Protein AF-A0A0K0CWR2-F1 (afdb_monomer_lite)

Secondary structure (DSSP, 8-state):
--EEE-SSSTT-EEES-HHHHHHHHHSHHHHHHHHHHHHHHHHHHHHHHHHHHHHHHHHHHHHHHHHHHHHHHHHHTT--S-S--TTS---HHHHHHHHHHHHHHHHHHHHHHHHHHHHHHHHHHHHTT-

Organism: Angiostrongylus cantonensis (NCBI:txid6313)

pLDDT: mean 72.73, std 13.36, range [42.66, 92.56]

Radius of gyration: 31.95 Å; chains: 1; bounding box: 68×53×65 Å

Sequence (130 aa):
FGSKFCEYLSIVWFGDNRASIEFHERGKKHKEALAAKLRELSRASREKEKAVSFLKWPFIFEIFCHTRNSIHRALATGLSSKIFDPRQLKDIGSMAREMAKRKNEMQEIKAEKRVRHCQLLQNCFKRQKK

InterPro domains:
  IPR040023 WW domain-binding protein 4 [PTHR13173] (3-51)

Foldseek 3Di:
DDWDADPLCRPDIHDPDPVRVVCVCPDPVSVVSVVVVVVVVVVVVVVVVVVCVVVVVVVVVVVVVVVVVVVVVVVVVVPPPPPDDPVVDPDPVVVVVVVVVVVVVVVVVVVVVVVVVVVVVVVVVVVVVD

Structure (mmCIF, N/CA/C/O backbone):
data_AF-A0A0K0CWR2-F1
#
_entry.id   AF-A0A0K0CWR2-F1
#
loop_
_atom_site.group_PDB
_atom_site.id
_atom_site.type_symbol
_atom_site.label_atom_id
_atom_site.label_alt_id
_atom_site.label_comp_id
_atom_site.label_asym_id
_atom_site.label_entity_id
_atom_site.label_seq_id
_atom_site.pdbx_PDB_ins_code
_atom_site.Cartn_x
_atom_site.Cartn_y
_atom_site.Cartn_z
_atom_site.occupancy
_atom_site.B_iso_or_equiv
_atom_site.auth_seq_id
_atom_site.auth_comp_id
_atom_site.auth_asym_id
_atom_site.auth_atom_id
_atom_site.pdbx_PDB_model_num
ATOM 1 N N . PHE A 1 1 ? -34.057 -8.041 24.158 1.00 50.94 1 PHE A N 1
ATOM 2 C CA . PHE A 1 1 ? -33.343 -6.750 24.154 1.00 50.94 1 PHE A CA 1
ATOM 3 C C . PHE A 1 1 ? -31.948 -6.982 23.604 1.00 50.94 1 PHE A C 1
ATOM 5 O O . PHE A 1 1 ? -31.231 -7.796 24.169 1.00 50.94 1 PHE A O 1
ATOM 12 N N . GLY A 1 2 ? -31.608 -6.375 22.466 1.00 69.38 2 GLY A N 1
ATOM 13 C CA . GLY A 1 2 ? -30.274 -6.495 21.870 1.00 69.38 2 GLY A CA 1
ATOM 14 C C . GLY A 1 2 ? -29.309 -5.488 22.491 1.00 69.38 2 GLY A C 1
ATOM 15 O O . GLY A 1 2 ? -29.684 -4.335 22.714 1.00 69.38 2 GLY A O 1
ATOM 16 N N . SER A 1 3 ? -28.085 -5.922 22.779 1.00 76.81 3 SER A N 1
ATOM 17 C CA . SER A 1 3 ? -26.957 -5.054 23.120 1.00 76.81 3 SER A CA 1
ATOM 18 C C . SER A 1 3 ? -25.927 -5.099 21.992 1.00 76.81 3 SER A C 1
ATOM 20 O O . SER A 1 3 ? -25.745 -6.121 21.328 1.00 76.81 3 SER A O 1
ATOM 22 N N . LYS A 1 4 ? -25.269 -3.969 21.746 1.00 77.62 4 LYS A N 1
ATOM 23 C CA . LYS A 1 4 ? -24.207 -3.815 20.754 1.00 77.62 4 LYS A CA 1
ATOM 24 C C . LYS A 1 4 ? -22.898 -3.501 21.470 1.00 77.62 4 LYS A C 1
ATOM 26 O O . LYS A 1 4 ? -22.875 -2.815 22.494 1.00 77.62 4 LYS A O 1
ATOM 31 N N . PHE A 1 5 ? -21.821 -4.057 20.931 1.00 81.25 5 PHE A N 1
ATOM 32 C CA . PHE A 1 5 ? -20.470 -3.944 21.462 1.00 81.25 5 PHE A CA 1
ATOM 33 C C . PHE A 1 5 ? -19.616 -3.095 20.525 1.00 81.25 5 PHE A C 1
ATOM 35 O O . PHE A 1 5 ? -19.733 -3.208 19.305 1.00 81.25 5 PHE A O 1
ATOM 42 N N . CYS A 1 6 ? -18.748 -2.259 21.091 1.00 81.44 6 CYS A N 1
ATOM 43 C CA . CYS A 1 6 ? -17.779 -1.485 20.326 1.00 81.44 6 CYS A CA 1
ATOM 44 C C . CYS A 1 6 ? -16.387 -2.099 20.462 1.00 81.44 6 CYS A C 1
ATOM 46 O O . CYS A 1 6 ? -15.805 -2.114 21.544 1.00 81.44 6 CYS A O 1
ATOM 48 N N . GLU A 1 7 ? -15.820 -2.537 19.341 1.00 80.94 7 GLU A N 1
ATOM 49 C CA . GLU A 1 7 ? -14.494 -3.166 19.291 1.00 80.94 7 GLU A CA 1
ATOM 50 C C . GLU A 1 7 ? -13.363 -2.225 19.736 1.00 80.94 7 GLU A C 1
ATOM 52 O O . GLU A 1 7 ? -12.350 -2.665 20.277 1.00 80.94 7 GLU A O 1
ATOM 57 N N . TYR A 1 8 ? -13.543 -0.915 19.559 1.00 79.19 8 TYR A N 1
ATOM 58 C CA . TYR A 1 8 ? -12.542 0.094 19.915 1.00 79.19 8 TYR A CA 1
ATOM 59 C C . TYR A 1 8 ? -12.629 0.543 21.378 1.00 79.19 8 TYR A C 1
ATOM 61 O O . TYR A 1 8 ? -11.629 0.959 21.961 1.00 79.19 8 TYR A O 1
ATOM 69 N N . LEU A 1 9 ? -13.819 0.459 21.974 1.00 74.25 9 LEU A N 1
ATOM 70 C CA . LEU A 1 9 ? -14.078 0.732 23.384 1.00 74.25 9 LEU A CA 1
ATOM 71 C C . LEU A 1 9 ? -14.637 -0.536 24.020 1.00 74.25 9 LEU A C 1
ATOM 73 O O . LEU A 1 9 ? -15.817 -0.614 24.358 1.00 74.25 9 LEU A O 1
ATOM 77 N N . SER A 1 10 ? -13.746 -1.504 24.222 1.00 66.56 10 SER A N 1
ATOM 78 C CA . SER A 1 10 ? -14.044 -2.844 24.737 1.00 66.56 10 SER A CA 1
ATOM 79 C C . SER A 1 10 ? -14.698 -2.889 26.125 1.00 66.56 10 SER A C 1
ATOM 81 O O . SER A 1 10 ? -15.077 -3.954 26.602 1.00 66.56 10 SER A O 1
ATOM 83 N N . ILE A 1 11 ? -14.847 -1.737 26.777 1.00 73.69 11 ILE A N 1
ATOM 84 C CA . ILE A 1 11 ? -15.473 -1.584 28.090 1.00 73.69 11 ILE A CA 1
ATOM 85 C C . ILE A 1 11 ? -16.959 -1.195 28.025 1.00 73.69 11 ILE A C 1
ATOM 87 O O . ILE A 1 11 ? -17.603 -1.162 29.069 1.00 73.69 11 ILE A O 1
ATOM 91 N N . VAL A 1 12 ? -17.517 -0.866 26.850 1.00 76.62 12 VAL A N 1
ATOM 92 C CA . VAL A 1 12 ? -18.895 -0.349 26.749 1.00 76.62 12 VAL A CA 1
ATOM 93 C C . VAL A 1 12 ? -19.799 -1.279 25.949 1.00 76.62 12 VAL A C 1
ATOM 95 O O . VAL A 1 12 ? -19.584 -1.522 24.763 1.00 76.62 12 VAL A O 1
ATOM 98 N N . TRP A 1 13 ? -20.877 -1.704 26.603 1.00 77.69 13 TRP A N 1
ATOM 99 C CA . TRP A 1 13 ? -22.051 -2.302 25.980 1.00 77.69 13 TRP A CA 1
ATOM 100 C C . TRP A 1 13 ? -23.147 -1.241 25.922 1.00 77.69 13 TRP A C 1
ATOM 102 O O . TRP A 1 13 ? -23.461 -0.624 26.939 1.00 77.69 13 TRP A O 1
ATOM 112 N N . PHE A 1 14 ? -23.715 -1.000 24.745 1.00 78.38 14 PHE A N 1
ATOM 113 C CA . PHE A 1 14 ? -24.830 -0.069 24.562 1.00 78.38 14 PHE A CA 1
ATOM 114 C C . PHE A 1 14 ? -26.071 -0.821 24.092 1.00 78.38 14 PHE A C 1
ATOM 116 O O . PHE A 1 14 ? -25.985 -1.920 23.543 1.00 78.38 14 PHE A O 1
ATOM 123 N N . GLY A 1 15 ? -27.244 -0.247 24.351 1.00 80.00 15 GLY A N 1
ATOM 124 C CA . GLY A 1 15 ? -28.487 -0.766 23.793 1.00 80.00 15 GLY A CA 1
ATOM 125 C C . GLY A 1 15 ? -28.474 -0.678 22.267 1.00 80.00 15 GLY A C 1
ATOM 126 O O . GLY A 1 15 ? -27.820 0.190 21.689 1.00 80.00 15 GLY A O 1
ATOM 127 N N . ASP A 1 16 ? -29.215 -1.565 21.607 1.00 78.94 16 ASP A N 1
ATOM 128 C CA . ASP A 1 16 ? -29.406 -1.547 20.149 1.00 78.94 16 ASP A CA 1
ATOM 129 C C . ASP A 1 16 ? -30.407 -0.459 19.698 1.00 78.94 16 ASP A C 1
ATOM 131 O O . ASP A 1 16 ? -31.278 -0.667 18.857 1.00 78.94 16 ASP A O 1
ATOM 135 N N . ASN A 1 17 ? -30.348 0.712 20.331 1.00 86.31 17 ASN A N 1
ATOM 136 C CA . ASN A 1 17 ? -31.167 1.876 20.033 1.00 86.31 17 ASN A CA 1
ATOM 137 C C . ASN A 1 17 ? -30.330 2.921 19.288 1.00 86.31 17 ASN A C 1
ATOM 139 O O . ASN A 1 17 ? -29.247 3.318 19.718 1.00 86.31 17 ASN A O 1
ATOM 143 N N . ARG A 1 18 ? -30.873 3.413 18.168 1.00 82.88 18 ARG A N 1
ATOM 144 C CA . ARG A 1 18 ? -30.166 4.288 17.218 1.00 82.88 18 ARG A CA 1
ATOM 145 C C . ARG A 1 18 ? -29.553 5.535 17.873 1.00 82.88 18 ARG A C 1
ATOM 147 O O . ARG A 1 18 ? -28.428 5.896 17.551 1.00 82.88 18 ARG A O 1
ATOM 154 N N . ALA A 1 19 ? -30.251 6.134 18.839 1.00 84.00 19 ALA A N 1
ATOM 155 C CA . ALA A 1 19 ? -29.743 7.276 19.596 1.00 84.00 19 ALA A CA 1
ATOM 156 C C . ALA A 1 19 ? -28.478 6.927 20.405 1.00 84.00 19 ALA A C 1
ATOM 158 O O . ALA A 1 19 ? -27.499 7.665 20.364 1.00 84.00 19 ALA A O 1
ATOM 159 N N . SER A 1 20 ? -28.455 5.792 21.111 1.00 82.81 20 SER A N 1
ATOM 160 C CA . SER A 1 20 ? -27.307 5.412 21.945 1.00 82.81 20 SER A CA 1
ATOM 161 C C . SER A 1 20 ? -26.066 5.069 21.123 1.00 82.81 20 SER A C 1
ATOM 163 O O . SER A 1 20 ? -24.960 5.378 21.563 1.00 82.81 20 SER A O 1
ATOM 165 N N . ILE A 1 21 ? -26.240 4.510 19.923 1.00 83.25 21 ILE A N 1
ATOM 166 C CA . ILE A 1 21 ? -25.139 4.265 18.979 1.00 83.25 21 ILE A CA 1
ATOM 167 C C . ILE A 1 21 ? -24.524 5.598 18.534 1.00 83.25 21 ILE A C 1
ATOM 169 O O . ILE A 1 21 ? -23.318 5.806 18.654 1.00 83.25 21 ILE A O 1
ATOM 173 N N . GLU A 1 22 ? -25.360 6.544 18.108 1.00 82.81 22 GLU A N 1
ATOM 174 C CA . GLU A 1 22 ? -24.912 7.849 17.616 1.00 82.81 22 GLU A CA 1
ATOM 175 C C . GLU A 1 22 ? -24.194 8.666 18.706 1.00 82.81 22 GLU A C 1
ATOM 177 O O . GLU A 1 22 ? -23.175 9.310 18.439 1.00 82.81 22 GLU A O 1
ATOM 182 N N . PHE A 1 23 ? -24.666 8.603 19.956 1.00 83.12 23 PHE A N 1
ATOM 183 C CA . PHE A 1 23 ? -23.977 9.223 21.092 1.00 83.12 23 PHE A CA 1
ATOM 184 C C . PHE A 1 23 ? -22.644 8.542 21.421 1.00 83.12 23 PHE A C 1
ATOM 186 O O . PHE A 1 23 ? -21.673 9.232 21.741 1.00 83.12 23 PHE A O 1
ATOM 193 N N . HIS A 1 24 ? -22.573 7.212 21.325 1.00 84.25 24 HIS A N 1
ATOM 194 C CA . HIS A 1 24 ? -21.344 6.462 21.573 1.00 84.25 24 HIS A CA 1
ATOM 195 C C . HIS A 1 24 ? -20.256 6.797 20.540 1.00 84.25 24 HIS A C 1
ATOM 197 O O . HIS A 1 24 ? -19.145 7.174 20.918 1.00 84.25 24 HIS A O 1
ATOM 203 N N . GLU A 1 25 ? -20.587 6.751 19.248 1.00 82.81 25 GLU A N 1
ATOM 204 C CA . GLU A 1 25 ? -19.653 7.038 18.148 1.00 82.81 25 GLU A CA 1
ATOM 205 C C . GLU A 1 25 ? -19.199 8.506 18.127 1.00 82.81 25 GLU A C 1
ATOM 207 O O . GLU A 1 25 ? -18.047 8.829 17.816 1.00 82.81 25 GLU A O 1
ATOM 212 N N . ARG A 1 26 ? -20.087 9.434 18.510 1.00 83.88 26 ARG A N 1
ATOM 213 C CA . ARG A 1 26 ? -19.737 10.857 18.630 1.00 83.88 26 ARG A CA 1
ATOM 214 C C . ARG A 1 26 ? -18.920 11.177 19.877 1.00 83.88 26 ARG A C 1
ATOM 216 O O . ARG A 1 26 ? -18.292 12.243 19.904 1.00 83.88 26 ARG A O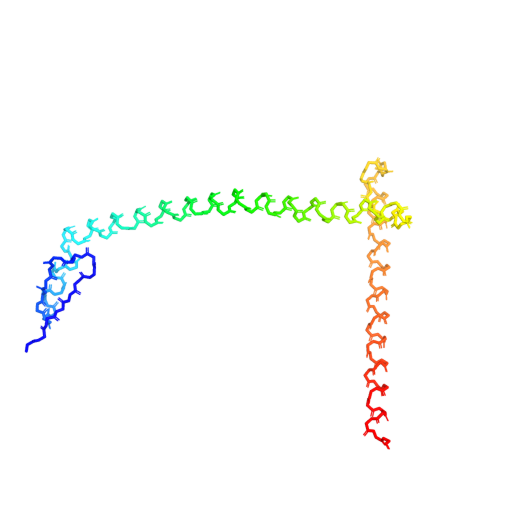 1
ATOM 223 N N . GLY A 1 27 ? -18.903 10.280 20.861 1.00 86.06 27 GLY A N 1
ATOM 224 C CA . GLY A 1 27 ? -18.226 10.446 22.138 1.00 86.06 27 GLY A CA 1
ATOM 225 C C . GLY A 1 27 ? -16.724 10.698 21.992 1.00 86.06 27 GLY A C 1
ATOM 226 O O . GLY A 1 27 ? -16.021 10.035 21.229 1.00 86.06 27 GLY A O 1
ATOM 227 N N . LYS A 1 28 ? -16.204 11.652 22.775 1.00 85.56 28 LYS A N 1
ATOM 228 C CA . LYS A 1 28 ? -14.786 12.051 22.749 1.00 85.56 28 LYS A CA 1
ATOM 229 C C . LYS A 1 28 ? -13.843 10.867 23.007 1.00 85.56 28 LYS A C 1
ATOM 231 O O . LYS A 1 28 ? -12.883 10.682 22.267 1.00 85.56 28 LYS A O 1
ATOM 236 N N . LYS A 1 29 ? -14.186 10.008 23.975 1.00 84.38 29 LYS A N 1
ATOM 237 C CA . LYS A 1 29 ? -13.407 8.806 24.319 1.00 84.38 29 LYS A CA 1
ATOM 238 C C . LYS A 1 29 ? -13.294 7.812 23.154 1.00 84.38 29 LYS A C 1
ATOM 240 O O . LYS A 1 29 ? -12.237 7.224 22.962 1.00 84.38 29 LYS A O 1
ATOM 245 N N . HIS A 1 30 ? -14.358 7.646 22.363 1.00 87.31 30 HIS A N 1
ATOM 246 C CA . HIS A 1 30 ? -14.362 6.736 21.213 1.00 87.31 30 HIS A CA 1
ATOM 247 C C . HIS A 1 30 ? -13.433 7.239 20.108 1.00 87.31 30 HIS A C 1
ATOM 249 O O . HIS A 1 30 ? -12.573 6.510 19.620 1.00 87.31 30 HIS A O 1
ATOM 255 N N . LYS A 1 31 ? -13.546 8.529 19.783 1.00 89.12 31 LYS A N 1
ATOM 256 C CA . LYS A 1 31 ? -12.700 9.188 18.782 1.00 89.12 31 LYS A CA 1
ATOM 257 C C . LYS A 1 31 ? -11.224 9.180 19.172 1.00 89.12 31 LYS A C 1
ATOM 259 O O . LYS A 1 31 ? -10.372 8.960 18.317 1.00 89.12 31 LYS A O 1
ATOM 264 N N . GLU A 1 32 ? -10.914 9.387 20.449 1.00 89.69 32 GLU A N 1
ATOM 265 C CA . GLU A 1 32 ? -9.540 9.333 20.957 1.00 89.69 32 GLU A CA 1
ATOM 266 C C . GLU A 1 32 ? -8.952 7.919 20.881 1.00 89.69 32 GLU A C 1
ATOM 268 O O . GLU A 1 32 ? -7.828 7.760 20.402 1.00 89.69 32 GLU A O 1
ATOM 273 N N . ALA A 1 33 ? -9.716 6.890 21.267 1.00 87.88 33 ALA A N 1
ATOM 274 C CA . ALA A 1 33 ? -9.294 5.494 21.151 1.00 87.88 33 ALA A CA 1
ATOM 275 C C . ALA A 1 33 ? -9.055 5.087 19.685 1.00 87.88 33 ALA A C 1
ATOM 277 O O . ALA A 1 33 ? -8.022 4.494 19.364 1.00 87.88 33 ALA A O 1
ATOM 278 N N . LEU A 1 34 ? -9.956 5.480 18.778 1.00 90.12 34 LEU A N 1
ATOM 279 C CA . LEU A 1 34 ? -9.796 5.287 17.335 1.00 90.12 34 LEU A CA 1
ATOM 280 C C . LEU A 1 34 ? -8.541 5.979 16.794 1.00 90.12 34 LEU A C 1
ATOM 282 O O . LEU A 1 34 ? -7.748 5.368 16.076 1.00 90.12 34 LEU A O 1
ATOM 286 N N . ALA A 1 35 ? -8.330 7.245 17.156 1.00 90.69 35 ALA A N 1
ATOM 287 C CA . ALA A 1 35 ? -7.170 8.008 16.712 1.00 90.69 35 ALA A CA 1
ATOM 288 C C . ALA A 1 35 ? -5.854 7.405 17.230 1.00 90.69 35 ALA A C 1
ATOM 290 O O . ALA A 1 35 ? -4.867 7.360 16.492 1.00 90.69 35 ALA A O 1
ATOM 291 N N . ALA A 1 36 ? -5.832 6.913 18.472 1.00 91.31 36 ALA A N 1
ATOM 292 C CA . ALA A 1 36 ? -4.683 6.214 19.037 1.00 91.31 36 ALA A CA 1
ATOM 293 C C . ALA A 1 36 ? -4.378 4.925 18.260 1.00 91.31 36 ALA A C 1
ATOM 295 O O . ALA A 1 36 ? -3.247 4.739 17.808 1.00 91.31 36 ALA A O 1
ATOM 296 N N . LYS A 1 37 ? -5.395 4.094 18.000 1.00 89.56 37 LYS A N 1
ATOM 297 C CA . LYS A 1 37 ? -5.250 2.853 17.222 1.00 89.56 37 LYS A CA 1
ATOM 298 C C . LYS A 1 37 ? -4.771 3.108 15.796 1.00 89.56 37 LYS A C 1
ATOM 300 O O . LYS A 1 37 ? -3.892 2.402 15.307 1.00 89.56 37 LYS A O 1
ATOM 305 N N . LEU A 1 38 ? -5.274 4.155 15.145 1.00 92.56 38 LEU A N 1
ATOM 306 C CA . LEU A 1 38 ? -4.826 4.531 13.805 1.00 92.56 38 LEU A CA 1
ATOM 307 C C . LEU A 1 38 ? -3.350 4.967 13.791 1.00 92.56 38 LEU A C 1
ATOM 309 O O . LEU A 1 38 ? -2.597 4.597 12.888 1.00 92.56 38 LEU A O 1
ATOM 313 N N . ARG A 1 39 ? -2.909 5.716 14.810 1.00 92.50 39 ARG A N 1
ATOM 314 C CA . ARG A 1 39 ? -1.499 6.110 14.968 1.00 92.50 39 ARG A CA 1
ATOM 315 C C . ARG A 1 39 ? -0.593 4.905 15.229 1.00 92.50 39 ARG A C 1
ATOM 317 O O . ARG A 1 39 ? 0.489 4.841 14.647 1.00 92.50 39 ARG A O 1
ATOM 324 N N . GLU A 1 40 ? -1.028 3.959 16.061 1.00 91.31 40 GLU A N 1
ATOM 325 C CA . GLU A 1 40 ? -0.315 2.700 16.321 1.00 91.31 40 GLU A CA 1
ATOM 326 C C . GLU A 1 40 ? -0.143 1.881 15.036 1.00 91.31 40 GLU A C 1
ATOM 328 O O . GLU A 1 40 ? 0.979 1.520 14.679 1.00 91.31 40 GLU A O 1
ATOM 333 N N . LEU A 1 41 ? -1.230 1.664 14.288 1.00 92.56 41 LEU A N 1
ATOM 334 C CA . LEU A 1 41 ? -1.203 0.930 13.020 1.00 92.56 41 LEU A CA 1
ATOM 335 C C . LEU A 1 41 ? -0.295 1.600 11.983 1.00 92.56 41 LEU A C 1
ATOM 337 O O . LEU A 1 41 ? 0.474 0.919 11.303 1.00 92.56 41 LEU A O 1
ATOM 341 N N . SER A 1 42 ? -0.331 2.932 11.888 1.00 89.88 42 SER A N 1
ATOM 342 C CA . SER A 1 42 ? 0.530 3.683 10.969 1.00 89.88 42 SER A CA 1
ATOM 343 C C . SER A 1 42 ? 2.019 3.514 11.296 1.00 89.88 42 SER A C 1
ATOM 345 O O . SER A 1 42 ? 2.831 3.307 10.392 1.00 89.88 42 SER A O 1
ATOM 347 N N . ARG A 1 43 ? 2.391 3.552 12.584 1.00 90.62 43 ARG A N 1
ATOM 348 C CA . ARG A 1 43 ? 3.776 3.310 13.030 1.00 90.62 43 ARG A CA 1
ATOM 349 C C . ARG A 1 43 ? 4.210 1.874 12.747 1.00 90.62 43 ARG A C 1
ATOM 351 O O . ARG A 1 43 ? 5.253 1.674 12.128 1.00 90.62 43 ARG A O 1
ATOM 358 N N . ALA A 1 44 ? 3.368 0.903 13.096 1.00 89.81 44 ALA A N 1
ATOM 359 C CA . ALA A 1 44 ? 3.635 -0.508 12.849 1.00 89.81 44 ALA A CA 1
ATOM 360 C C . ALA A 1 44 ? 3.810 -0.816 11.350 1.00 89.81 44 ALA A C 1
ATOM 362 O O . ALA A 1 44 ? 4.666 -1.620 10.993 1.00 89.81 44 ALA A O 1
ATOM 363 N N . SER A 1 45 ? 3.052 -0.167 10.456 1.00 86.38 45 SER A N 1
ATOM 364 C CA . SER A 1 45 ? 3.230 -0.332 9.002 1.00 86.38 45 SER A CA 1
ATOM 365 C C . SER A 1 45 ? 4.613 0.131 8.540 1.00 86.38 45 SER A C 1
ATOM 367 O O . SER A 1 45 ? 5.304 -0.597 7.833 1.00 86.38 45 SER A O 1
ATOM 369 N N . ARG A 1 46 ? 5.065 1.305 8.998 1.00 84.25 46 ARG A N 1
ATOM 370 C CA . ARG A 1 46 ? 6.382 1.856 8.634 1.00 84.25 46 ARG A CA 1
ATOM 371 C C . ARG A 1 46 ? 7.535 1.004 9.162 1.00 84.25 46 ARG A C 1
ATOM 373 O O . ARG A 1 46 ? 8.548 0.846 8.488 1.00 84.25 46 ARG A O 1
ATOM 380 N N . GLU A 1 47 ? 7.402 0.458 10.366 1.00 84.75 47 GLU A N 1
ATOM 381 C CA . GLU A 1 47 ? 8.395 -0.460 10.935 1.00 84.75 47 GLU A CA 1
ATOM 382 C C . GLU A 1 47 ? 8.428 -1.791 10.187 1.00 84.75 47 GLU A C 1
ATOM 384 O O . GLU A 1 47 ? 9.510 -2.281 9.869 1.00 84.75 47 GLU A O 1
ATOM 389 N N . LYS A 1 48 ? 7.262 -2.334 9.813 1.00 83.25 48 LYS A N 1
ATOM 390 C CA . LYS A 1 48 ? 7.172 -3.525 8.961 1.00 83.25 48 LYS A CA 1
ATOM 391 C C . LYS A 1 48 ? 7.808 -3.289 7.594 1.00 83.25 48 LYS A C 1
ATOM 393 O O . LYS A 1 48 ? 8.549 -4.145 7.138 1.00 83.25 48 LYS A O 1
ATOM 398 N N . GLU A 1 49 ? 7.603 -2.137 6.961 1.00 77.19 49 GLU A N 1
ATOM 399 C CA . GLU A 1 49 ? 8.263 -1.791 5.692 1.00 77.19 49 GLU A CA 1
ATOM 400 C C . GLU A 1 49 ? 9.787 -1.693 5.829 1.00 77.19 49 GLU A C 1
ATOM 402 O O . GLU A 1 49 ? 10.523 -2.172 4.964 1.00 77.19 49 GLU A O 1
ATOM 407 N N . LYS A 1 50 ? 10.288 -1.124 6.931 1.00 77.00 50 LYS A N 1
ATOM 408 C CA . LYS A 1 50 ? 11.727 -1.097 7.234 1.00 77.00 50 LYS A CA 1
ATOM 409 C C . LYS A 1 50 ? 12.286 -2.494 7.493 1.00 77.00 50 LYS A C 1
ATOM 411 O O . LYS A 1 50 ? 13.336 -2.824 6.962 1.00 77.00 50 LYS A O 1
ATOM 416 N N . ALA A 1 51 ? 11.580 -3.332 8.247 1.00 72.44 51 ALA A N 1
ATOM 417 C CA . ALA A 1 51 ? 11.992 -4.710 8.502 1.00 72.44 51 ALA A CA 1
ATOM 418 C C . ALA A 1 51 ? 11.962 -5.547 7.216 1.00 72.44 51 ALA A C 1
ATOM 420 O O . ALA A 1 51 ? 12.920 -6.244 6.903 1.00 72.44 51 ALA A O 1
ATOM 421 N N . VAL A 1 52 ? 10.901 -5.424 6.416 1.00 70.94 52 VAL A N 1
ATOM 422 C CA . VAL A 1 52 ? 10.782 -6.100 5.121 1.00 70.94 52 VAL A CA 1
ATOM 423 C C . VAL A 1 52 ? 11.846 -5.600 4.157 1.00 70.94 52 VAL A C 1
ATOM 425 O O . VAL A 1 52 ? 12.459 -6.423 3.499 1.00 70.94 52 VAL A O 1
ATOM 428 N N . SER A 1 53 ? 12.129 -4.299 4.070 1.00 62.44 53 SER A N 1
ATOM 429 C CA . SER A 1 53 ? 13.217 -3.797 3.214 1.00 62.44 53 SER A CA 1
ATOM 430 C C . SER A 1 53 ? 14.598 -4.236 3.710 1.00 62.44 53 SER A C 1
ATOM 432 O O . SER A 1 53 ? 15.423 -4.641 2.890 1.00 62.44 53 SER A O 1
ATOM 434 N N . PHE A 1 54 ? 14.826 -4.244 5.026 1.00 65.94 54 PHE A N 1
ATOM 435 C CA . PHE A 1 54 ? 16.063 -4.727 5.636 1.00 65.94 54 PHE A CA 1
ATOM 436 C C . PHE A 1 54 ? 16.273 -6.227 5.449 1.00 65.94 54 PHE A C 1
ATOM 438 O O . PHE A 1 54 ? 17.410 -6.623 5.277 1.00 65.94 54 PHE A O 1
ATOM 445 N N . LEU A 1 55 ? 15.223 -7.055 5.446 1.00 68.25 55 LEU A N 1
ATOM 446 C CA . LEU A 1 55 ? 15.308 -8.502 5.186 1.00 68.25 55 LEU A CA 1
ATOM 447 C C . LEU A 1 55 ? 15.280 -8.831 3.685 1.00 68.25 55 LEU A C 1
ATOM 449 O O . LEU A 1 55 ? 15.885 -9.802 3.233 1.00 68.25 55 LEU A O 1
ATOM 453 N N . LYS A 1 56 ? 14.634 -7.984 2.880 1.00 66.19 56 LYS A N 1
ATOM 454 C CA . LYS A 1 56 ? 14.632 -8.064 1.417 1.00 66.19 56 LYS A CA 1
ATOM 455 C C . LYS A 1 56 ? 16.024 -7.794 0.861 1.00 66.19 56 LYS A C 1
ATOM 457 O O . LYS A 1 56 ? 16.400 -8.454 -0.093 1.00 66.19 56 LYS A O 1
ATOM 462 N N . TRP A 1 57 ? 16.799 -6.882 1.444 1.00 62.66 57 TRP A N 1
ATOM 463 C CA . TRP A 1 57 ? 18.177 -6.618 1.019 1.00 62.66 57 TRP A CA 1
ATOM 464 C C . TRP A 1 57 ? 19.116 -7.837 1.093 1.00 62.66 57 TRP A C 1
ATOM 466 O O . TRP A 1 57 ? 19.684 -8.161 0.058 1.00 62.66 57 TRP A O 1
ATOM 476 N N . PRO A 1 58 ? 19.274 -8.552 2.224 1.00 66.31 58 PRO A N 1
ATOM 477 C CA . PRO A 1 58 ? 20.111 -9.738 2.331 1.00 66.31 58 PRO A CA 1
ATOM 478 C C . PRO A 1 58 ? 19.540 -10.911 1.537 1.00 66.31 58 PRO A C 1
ATOM 480 O O . PRO A 1 58 ? 20.317 -11.620 0.922 1.00 66.31 58 PRO A O 1
ATOM 483 N N . PHE A 1 59 ? 18.215 -11.076 1.441 1.00 60.78 59 PHE A N 1
ATOM 484 C CA . PHE A 1 59 ? 17.623 -12.126 0.603 1.00 60.78 59 PHE A CA 1
ATOM 485 C C . PHE A 1 59 ? 17.814 -11.858 -0.901 1.00 60.78 59 PHE A C 1
ATOM 487 O O . PHE A 1 59 ? 18.181 -12.752 -1.657 1.00 60.78 59 PHE A O 1
ATOM 494 N N . ILE A 1 60 ? 17.648 -10.608 -1.352 1.00 60.66 60 ILE A N 1
ATOM 495 C CA . ILE A 1 60 ? 17.996 -10.197 -2.721 1.00 60.66 60 ILE A CA 1
ATOM 496 C C . ILE A 1 60 ? 19.504 -10.288 -2.935 1.00 60.66 60 ILE A C 1
ATOM 498 O O . ILE A 1 60 ? 19.916 -10.683 -4.016 1.00 60.66 60 ILE A O 1
ATOM 502 N N . PHE A 1 61 ? 20.328 -9.953 -1.943 1.00 59.56 61 PHE A N 1
ATOM 503 C CA . PHE A 1 61 ? 21.783 -10.050 -2.021 1.00 59.56 61 PHE A CA 1
ATOM 504 C C . PHE A 1 61 ? 22.255 -11.502 -2.077 1.00 59.56 61 PHE A C 1
ATOM 506 O O . PHE A 1 61 ? 23.188 -11.799 -2.812 1.00 59.56 61 PHE A O 1
ATOM 513 N N . GLU A 1 62 ? 21.600 -12.413 -1.364 1.00 58.56 62 GLU A N 1
ATOM 514 C CA . GLU A 1 62 ? 21.872 -13.844 -1.401 1.00 58.56 62 GLU A CA 1
ATOM 515 C C . GLU A 1 62 ? 21.424 -14.434 -2.738 1.00 58.56 62 GLU A C 1
ATOM 517 O O . GLU A 1 62 ? 22.232 -15.069 -3.407 1.00 58.56 62 GLU A O 1
ATOM 522 N N . ILE A 1 63 ? 20.212 -14.122 -3.218 1.00 60.03 63 ILE A N 1
ATOM 523 C CA . ILE A 1 63 ? 19.774 -14.471 -4.580 1.00 60.03 63 ILE A CA 1
ATOM 524 C C . ILE A 1 63 ? 20.730 -13.876 -5.618 1.00 60.03 63 ILE A C 1
ATOM 526 O O . ILE A 1 63 ? 21.110 -14.567 -6.559 1.00 60.03 63 ILE A O 1
ATOM 530 N N . PHE A 1 64 ? 21.167 -12.628 -5.451 1.00 54.72 64 PHE A N 1
ATOM 531 C CA . PHE A 1 64 ? 22.109 -11.954 -6.339 1.00 54.72 64 PHE A CA 1
ATOM 532 C C . PHE A 1 64 ? 23.483 -12.613 -6.294 1.00 54.72 64 PHE A C 1
ATOM 534 O O . PHE A 1 64 ? 24.047 -12.836 -7.351 1.00 54.72 64 PHE A O 1
ATOM 541 N N . CYS A 1 65 ? 24.010 -12.982 -5.127 1.00 55.38 65 CYS A N 1
ATOM 542 C CA . CYS A 1 65 ? 25.307 -13.642 -4.981 1.00 55.38 65 CYS A CA 1
ATOM 543 C C . CYS A 1 65 ? 25.269 -15.101 -5.432 1.00 55.38 65 CYS A C 1
ATOM 545 O O . CYS A 1 65 ? 26.226 -15.559 -6.043 1.00 55.38 65 CYS A O 1
ATOM 547 N N . HIS A 1 66 ? 24.175 -15.827 -5.208 1.00 52.00 66 HIS A N 1
ATOM 548 C CA . HIS A 1 66 ? 23.994 -17.185 -5.715 1.00 52.00 66 HIS A CA 1
ATOM 549 C C . HIS A 1 66 ? 23.819 -17.169 -7.239 1.00 52.00 66 HIS A C 1
ATOM 551 O O . HIS A 1 66 ? 24.473 -17.932 -7.948 1.00 52.00 66 HIS A O 1
ATOM 557 N N . THR A 1 67 ? 23.052 -16.206 -7.763 1.00 49.44 67 THR A N 1
ATOM 558 C CA . THR A 1 67 ? 22.979 -15.916 -9.202 1.00 49.44 67 THR A CA 1
ATOM 559 C C . THR A 1 67 ? 24.343 -15.478 -9.727 1.00 49.44 67 THR A C 1
ATOM 561 O O . THR A 1 67 ? 24.745 -15.942 -10.781 1.00 49.44 67 THR A O 1
ATOM 564 N N . ARG A 1 68 ? 25.117 -14.675 -8.988 1.00 47.94 68 ARG A N 1
ATOM 565 C CA . ARG A 1 68 ? 26.461 -14.227 -9.375 1.00 47.94 68 ARG A CA 1
ATOM 566 C C . ARG A 1 68 ? 27.476 -15.359 -9.328 1.00 47.94 68 ARG A C 1
ATOM 568 O O . ARG A 1 68 ? 28.310 -15.398 -10.211 1.00 47.94 68 ARG A O 1
ATOM 575 N N . ASN A 1 69 ? 27.388 -16.307 -8.399 1.00 50.75 69 ASN A N 1
ATOM 576 C CA . ASN A 1 69 ? 28.214 -17.519 -8.371 1.00 50.75 69 ASN A CA 1
ATOM 577 C C . ASN A 1 69 ? 27.838 -18.481 -9.511 1.00 50.75 69 ASN A C 1
ATOM 579 O O . ASN A 1 69 ? 28.716 -19.131 -10.079 1.00 50.75 69 ASN A O 1
ATOM 583 N N . SER A 1 70 ? 26.562 -18.511 -9.907 1.00 47.16 70 SER A N 1
ATOM 584 C CA . SER A 1 70 ? 26.101 -19.193 -11.122 1.00 47.16 70 SER A CA 1
ATOM 585 C C . SER A 1 70 ? 26.578 -18.479 -12.396 1.00 47.16 70 SER A C 1
ATOM 587 O O . SER A 1 70 ? 27.056 -19.125 -13.323 1.00 47.16 70 SER A O 1
ATOM 589 N N . ILE A 1 71 ? 26.569 -17.141 -12.420 1.00 48.81 71 ILE A N 1
ATOM 590 C CA . ILE A 1 71 ? 27.113 -16.322 -13.512 1.00 48.81 71 ILE A CA 1
ATOM 591 C C . ILE A 1 71 ? 28.643 -16.407 -13.550 1.00 48.81 71 ILE A C 1
ATOM 593 O O . ILE A 1 71 ? 29.198 -16.406 -14.632 1.00 48.81 71 ILE A O 1
ATOM 597 N N . HIS A 1 72 ? 29.347 -16.540 -12.424 1.00 44.09 72 HIS A N 1
ATOM 598 C CA . HIS A 1 72 ? 30.808 -16.668 -12.394 1.00 44.09 72 HIS A CA 1
ATOM 599 C C . HIS A 1 72 ? 31.254 -18.047 -12.905 1.00 44.09 72 HIS A C 1
ATOM 601 O O . HIS A 1 72 ? 32.247 -18.139 -13.622 1.00 44.09 72 HIS A O 1
ATOM 607 N N . ARG A 1 73 ? 30.476 -19.113 -12.641 1.00 42.66 73 ARG A N 1
ATOM 608 C CA . ARG A 1 73 ? 30.647 -20.404 -13.336 1.00 42.66 73 ARG A CA 1
ATOM 609 C C . ARG A 1 73 ? 30.266 -20.318 -14.815 1.00 42.66 73 ARG A C 1
ATOM 611 O O . ARG A 1 73 ? 30.991 -20.865 -15.636 1.00 42.66 73 ARG A O 1
ATOM 618 N N . ALA A 1 74 ? 29.201 -19.592 -15.169 1.00 42.81 74 ALA A N 1
ATOM 619 C CA . ALA A 1 74 ? 28.796 -19.387 -16.565 1.00 42.81 74 ALA A CA 1
ATOM 620 C C . ALA A 1 74 ? 29.805 -18.536 -17.376 1.00 42.81 74 ALA A C 1
ATOM 622 O O . ALA A 1 74 ? 30.009 -18.759 -18.572 1.00 42.81 74 ALA A O 1
ATOM 623 N N . LEU A 1 75 ? 30.460 -17.583 -16.707 1.00 45.53 75 LEU A N 1
ATOM 624 C CA . LEU A 1 75 ? 31.540 -16.728 -17.201 1.00 45.53 75 LEU A CA 1
ATOM 625 C C . LEU A 1 75 ? 32.811 -17.551 -17.438 1.00 45.53 75 LEU A C 1
ATOM 627 O O . LEU A 1 75 ? 33.446 -17.387 -18.475 1.00 45.53 75 LEU A O 1
ATOM 631 N N . ALA A 1 76 ? 33.119 -18.501 -16.549 1.00 47.06 76 ALA A N 1
ATOM 632 C CA . ALA A 1 76 ? 34.198 -19.468 -16.756 1.00 47.06 76 ALA A CA 1
ATOM 633 C C . ALA A 1 76 ? 33.919 -20.444 -17.921 1.00 47.06 76 ALA A C 1
ATOM 635 O O . ALA A 1 76 ? 34.857 -20.912 -18.556 1.00 47.06 76 ALA A O 1
ATOM 636 N N . THR A 1 77 ? 32.650 -20.707 -18.261 1.00 47.84 77 THR A N 1
ATOM 637 C CA . THR A 1 77 ? 32.255 -21.525 -19.430 1.00 47.84 77 THR A CA 1
ATOM 638 C C . THR A 1 77 ? 32.135 -20.749 -20.752 1.00 47.84 77 THR A C 1
ATOM 640 O O . THR A 1 77 ? 31.579 -21.266 -21.717 1.00 47.84 77 THR A O 1
ATOM 643 N N . GLY A 1 78 ? 32.647 -19.514 -20.843 1.00 49.84 78 GLY A N 1
ATOM 644 C CA . GLY A 1 78 ? 32.785 -18.818 -22.132 1.00 49.84 78 GLY A CA 1
ATOM 645 C C . GLY A 1 78 ? 31.486 -18.280 -22.752 1.00 49.84 78 GLY A C 1
ATOM 646 O O . GLY A 1 78 ? 31.474 -17.938 -23.931 1.00 49.84 78 GLY A O 1
ATOM 647 N N . LEU A 1 79 ? 30.397 -18.136 -21.984 1.00 50.03 79 LEU A N 1
ATOM 648 C CA . LEU A 1 79 ? 29.148 -17.513 -22.466 1.00 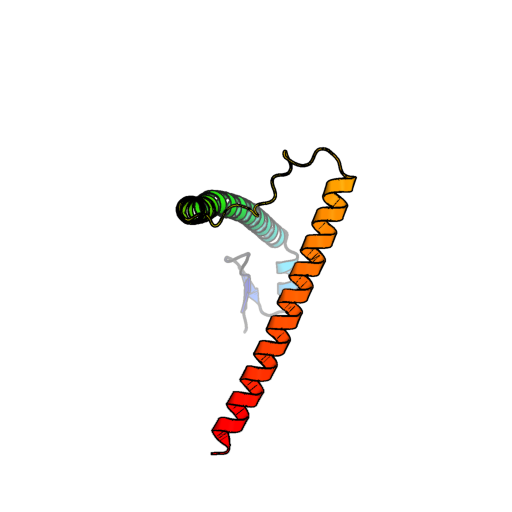50.03 79 LEU A CA 1
ATOM 649 C C . LEU A 1 79 ? 29.118 -15.974 -22.340 1.00 50.03 79 LEU A C 1
ATOM 651 O O . LEU A 1 79 ? 28.081 -15.347 -22.564 1.00 50.03 79 LEU A O 1
ATOM 655 N N . SER A 1 80 ? 30.236 -15.346 -21.975 1.00 48.88 80 SER A N 1
ATOM 656 C CA . SER A 1 80 ? 30.314 -13.920 -21.644 1.00 48.88 80 SER A CA 1
ATOM 657 C C . SER A 1 80 ? 31.054 -13.104 -22.700 1.00 48.88 80 SER A C 1
ATOM 659 O O . SER A 1 80 ? 32.149 -12.599 -22.476 1.00 48.88 80 SER A O 1
ATOM 661 N N . SER A 1 81 ? 30.444 -12.945 -23.865 1.00 51.97 81 SER A N 1
ATOM 662 C CA . SER A 1 81 ? 30.902 -11.987 -24.885 1.00 51.97 81 SER A CA 1
ATOM 663 C C . SER A 1 81 ? 29.787 -11.030 -25.329 1.00 51.97 81 SER A C 1
ATOM 665 O O . SER A 1 81 ? 29.948 -10.278 -26.282 1.00 51.97 81 SER A O 1
ATOM 667 N N . LYS A 1 82 ? 28.640 -11.037 -24.628 1.00 57.78 82 LYS A N 1
ATOM 668 C CA . LYS A 1 82 ? 27.430 -10.262 -24.980 1.00 57.78 82 LYS A CA 1
ATOM 669 C C . LYS A 1 82 ? 26.855 -9.433 -23.825 1.00 57.78 82 LYS A C 1
ATOM 671 O O . LYS A 1 82 ? 25.770 -8.871 -23.963 1.00 57.78 82 LYS A O 1
ATOM 676 N N . ILE A 1 83 ? 27.543 -9.377 -22.685 1.00 64.25 83 ILE A N 1
ATOM 677 C CA . ILE A 1 83 ? 27.142 -8.534 -21.555 1.00 64.25 83 ILE A CA 1
ATOM 678 C C . ILE A 1 83 ? 27.526 -7.098 -21.919 1.00 64.25 83 ILE A C 1
ATOM 680 O O . ILE A 1 83 ? 28.676 -6.814 -22.234 1.00 64.25 83 ILE A O 1
ATOM 684 N N . PHE A 1 84 ? 26.528 -6.220 -21.984 1.00 56.97 84 PHE A N 1
ATOM 685 C CA . PHE A 1 84 ? 26.704 -4.828 -22.382 1.00 56.97 84 PHE A CA 1
ATOM 686 C C . PHE A 1 84 ? 27.514 -4.072 -21.323 1.00 56.97 84 PHE A C 1
ATOM 688 O O . PHE A 1 84 ? 26.991 -3.779 -20.249 1.00 56.97 84 PHE A O 1
ATOM 695 N N . ASP A 1 85 ? 28.766 -3.739 -21.642 1.00 64.88 85 ASP A N 1
ATOM 696 C CA . ASP A 1 85 ? 29.628 -2.928 -20.783 1.00 64.88 85 ASP A CA 1
ATOM 697 C C . ASP A 1 85 ? 29.588 -1.450 -21.208 1.00 64.88 85 ASP A C 1
ATOM 699 O O . ASP A 1 85 ? 30.192 -1.075 -22.218 1.00 64.88 85 ASP A O 1
ATOM 703 N N . PRO A 1 86 ? 28.945 -0.560 -20.429 1.00 62.00 86 PRO A N 1
ATOM 704 C CA . PRO A 1 86 ? 28.785 0.849 -20.796 1.00 62.00 86 PRO A CA 1
ATOM 705 C C . PRO A 1 86 ? 30.103 1.639 -20.825 1.00 62.00 86 PRO A C 1
ATOM 707 O O . PRO A 1 86 ? 30.130 2.747 -21.344 1.00 62.00 86 PRO A O 1
ATOM 710 N N . ARG A 1 87 ? 31.203 1.083 -20.298 1.00 64.56 87 ARG A N 1
ATOM 711 C CA . ARG A 1 87 ? 32.543 1.696 -20.354 1.00 64.56 87 ARG A CA 1
ATOM 712 C C . ARG A 1 87 ? 33.266 1.443 -21.680 1.00 64.56 87 ARG A C 1
ATOM 714 O O . ARG A 1 87 ? 34.251 2.117 -21.957 1.00 64.56 87 ARG A O 1
ATOM 721 N N . GLN A 1 88 ? 32.808 0.473 -22.476 1.00 63.19 88 GLN A N 1
ATOM 722 C CA . GLN A 1 88 ? 33.439 0.120 -23.752 1.00 63.19 88 GLN A CA 1
ATOM 723 C C . GLN A 1 88 ? 32.905 0.948 -24.934 1.00 63.19 88 GLN A C 1
ATOM 725 O O . GLN A 1 88 ? 33.519 0.960 -26.000 1.00 63.19 88 GLN A O 1
ATOM 730 N N . LEU A 1 89 ? 31.787 1.666 -24.765 1.00 61.66 89 LEU A N 1
ATOM 731 C CA . LEU A 1 89 ? 31.216 2.523 -25.804 1.00 61.66 89 LEU A CA 1
ATOM 732 C C . LEU A 1 89 ? 31.647 3.974 -25.593 1.00 61.66 89 LEU A C 1
ATOM 734 O O . LEU A 1 89 ? 31.295 4.593 -24.593 1.00 61.66 89 LEU A O 1
ATOM 738 N N . LYS A 1 90 ? 32.399 4.512 -26.557 1.00 63.44 90 LYS A N 1
ATOM 739 C CA . LYS A 1 90 ? 32.952 5.872 -26.488 1.00 63.44 90 LYS A CA 1
ATOM 740 C C . LYS A 1 90 ? 31.916 6.970 -26.761 1.00 63.44 90 LYS A C 1
ATOM 742 O O . LYS A 1 90 ? 32.052 8.053 -26.209 1.00 63.44 90 LYS A O 1
ATOM 747 N N . ASP A 1 91 ? 30.857 6.681 -27.531 1.00 74.88 91 ASP A N 1
ATOM 748 C CA . ASP A 1 91 ? 29.901 7.695 -28.004 1.00 74.88 91 ASP A CA 1
ATOM 749 C C . ASP A 1 91 ? 28.433 7.253 -27.904 1.00 74.88 91 ASP A C 1
ATOM 751 O O . ASP A 1 91 ? 28.072 6.135 -28.291 1.00 74.88 91 ASP A O 1
ATOM 755 N N . ILE A 1 92 ? 27.545 8.170 -27.503 1.00 73.56 92 ILE A N 1
ATOM 756 C CA . ILE A 1 92 ? 26.089 7.941 -27.366 1.00 73.56 92 ILE A CA 1
ATOM 757 C C . ILE A 1 92 ? 25.466 7.444 -28.688 1.00 73.56 92 ILE A C 1
ATOM 759 O O . ILE A 1 92 ? 24.599 6.568 -28.691 1.00 73.56 92 ILE A O 1
ATOM 763 N N . GLY A 1 93 ? 25.955 7.924 -29.838 1.00 79.00 93 GLY A N 1
ATOM 764 C CA . GLY A 1 93 ? 25.486 7.488 -31.161 1.00 79.00 93 GLY A CA 1
ATOM 765 C C . GLY A 1 93 ? 25.887 6.053 -31.536 1.00 79.00 93 GLY A C 1
ATOM 766 O O . GLY A 1 93 ? 25.185 5.386 -32.298 1.00 79.00 93 GLY A O 1
ATOM 767 N N . SER A 1 94 ? 26.998 5.539 -31.000 1.00 76.75 94 SER A N 1
ATOM 768 C CA . SER A 1 94 ? 27.358 4.118 -31.143 1.00 76.75 94 SER A CA 1
ATOM 769 C C . SER A 1 94 ? 26.464 3.234 -30.268 1.00 76.75 94 SER A C 1
ATOM 771 O O . SER A 1 94 ? 26.002 2.187 -30.717 1.00 76.75 94 SER A O 1
ATOM 773 N N . MET A 1 95 ? 26.106 3.723 -29.075 1.00 77.38 95 MET A N 1
ATOM 774 C CA . MET A 1 95 ? 25.183 3.051 -28.162 1.00 77.38 95 MET A CA 1
ATOM 775 C C . MET A 1 95 ? 23.776 2.926 -28.748 1.00 77.38 95 MET A C 1
ATOM 777 O O . MET A 1 95 ? 23.182 1.851 -28.687 1.00 77.38 95 MET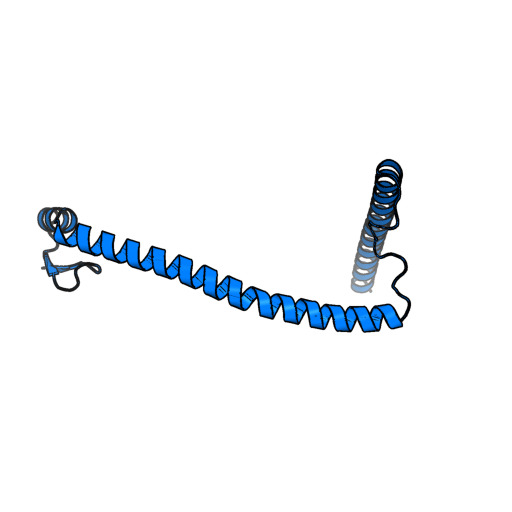 A O 1
ATOM 781 N N . ALA A 1 96 ? 23.261 3.987 -29.372 1.00 79.94 96 ALA A N 1
ATOM 782 C CA . ALA A 1 96 ? 21.945 3.967 -30.006 1.00 79.94 96 ALA A CA 1
ATOM 783 C C . ALA A 1 96 ? 21.855 2.927 -31.140 1.00 79.94 96 ALA A C 1
ATOM 785 O O . ALA A 1 96 ? 20.881 2.176 -31.218 1.00 79.94 96 ALA A O 1
ATOM 786 N N . ARG A 1 97 ? 22.892 2.837 -31.985 1.00 83.00 97 ARG A N 1
ATOM 787 C CA . ARG A 1 97 ? 22.958 1.867 -33.093 1.00 83.00 97 ARG A CA 1
ATOM 788 C C . ARG A 1 97 ? 23.039 0.426 -32.596 1.00 83.00 97 ARG A C 1
ATOM 790 O O . ARG A 1 97 ? 22.331 -0.437 -33.108 1.00 83.00 97 ARG A O 1
ATOM 797 N N . GLU A 1 98 ? 23.831 0.180 -31.558 1.00 81.38 98 GLU A N 1
ATOM 798 C CA . GLU A 1 98 ? 23.952 -1.144 -30.947 1.00 81.38 98 GLU A CA 1
ATOM 799 C C . GLU A 1 98 ? 22.642 -1.586 -30.263 1.00 81.38 98 GLU A C 1
ATOM 801 O O . GLU A 1 98 ? 22.206 -2.729 -30.414 1.00 81.38 98 GLU A O 1
ATOM 806 N N . MET A 1 99 ? 21.957 -0.673 -29.564 1.00 76.44 99 MET A N 1
ATOM 807 C CA . MET A 1 99 ? 20.642 -0.945 -28.967 1.00 76.44 99 MET A CA 1
ATOM 808 C C . MET A 1 99 ? 19.577 -1.241 -30.032 1.00 76.44 99 MET A C 1
ATOM 810 O O . MET A 1 99 ? 18.753 -2.138 -29.844 1.00 76.44 99 MET A O 1
ATOM 814 N N . ALA A 1 100 ? 19.611 -0.534 -31.166 1.00 82.31 100 ALA A N 1
ATOM 815 C CA . ALA A 1 100 ? 18.724 -0.802 -32.294 1.00 82.31 100 ALA A CA 1
ATOM 816 C C . ALA A 1 100 ? 18.986 -2.187 -32.909 1.00 82.31 100 ALA A C 1
ATOM 818 O O . ALA A 1 100 ? 18.043 -2.946 -33.134 1.00 82.31 100 ALA A O 1
ATOM 819 N N . LYS A 1 101 ? 20.259 -2.560 -33.094 1.00 83.44 101 LYS A N 1
ATOM 820 C CA . LYS A 1 101 ? 20.645 -3.880 -33.607 1.00 83.44 101 LYS A CA 1
ATOM 821 C C . LYS A 1 101 ? 20.170 -5.010 -32.687 1.00 83.44 101 LYS A C 1
ATOM 823 O O . LYS A 1 101 ? 19.482 -5.919 -33.144 1.00 83.44 101 LYS A O 1
ATOM 828 N N . ARG A 1 102 ? 20.423 -4.904 -31.376 1.00 80.62 102 ARG A N 1
ATOM 829 C CA . ARG A 1 102 ? 19.952 -5.895 -30.387 1.00 80.62 102 ARG A CA 1
ATOM 830 C C . ARG A 1 102 ? 18.431 -5.996 -30.322 1.00 80.62 102 ARG A C 1
ATOM 832 O O . ARG A 1 102 ? 17.892 -7.079 -30.097 1.00 80.62 102 ARG A O 1
ATOM 839 N N . LYS A 1 103 ? 17.718 -4.880 -30.508 1.00 80.69 103 LYS A N 1
ATOM 840 C CA . LYS A 1 103 ? 16.251 -4.878 -30.564 1.00 80.69 103 LYS A CA 1
ATOM 841 C C . LYS A 1 103 ? 15.745 -5.680 -31.765 1.00 80.69 103 LYS A C 1
ATOM 843 O O . LYS A 1 103 ? 14.800 -6.447 -31.588 1.00 80.69 103 LYS A O 1
ATOM 848 N N . ASN A 1 104 ? 16.385 -5.547 -32.928 1.00 81.00 104 ASN A N 1
ATOM 849 C CA . ASN A 1 104 ? 16.039 -6.305 -34.132 1.00 81.00 104 ASN A CA 1
ATOM 850 C C . ASN A 1 104 ? 16.328 -7.803 -33.950 1.00 81.00 104 ASN A C 1
ATOM 852 O O . ASN A 1 104 ? 15.414 -8.609 -34.099 1.00 81.00 104 ASN A O 1
ATOM 856 N N . GLU A 1 105 ? 17.525 -8.168 -33.482 1.00 83.25 105 GLU A N 1
ATOM 857 C CA . GLU A 1 105 ? 17.890 -9.568 -33.188 1.00 83.25 105 GLU A CA 1
ATOM 858 C C . GLU A 1 105 ? 16.918 -10.208 -32.174 1.00 83.25 105 GLU A C 1
ATOM 860 O O . GLU A 1 105 ? 16.469 -11.346 -32.323 1.00 83.25 105 GLU A O 1
ATOM 865 N N . MET A 1 106 ? 16.510 -9.459 -31.141 1.00 76.75 106 MET A N 1
ATOM 866 C CA . MET A 1 106 ? 15.529 -9.938 -30.165 1.00 76.75 106 MET A CA 1
ATOM 867 C C . MET A 1 106 ? 14.127 -10.114 -30.772 1.00 76.75 106 MET A C 1
ATOM 869 O O . MET A 1 106 ? 13.380 -11.000 -30.343 1.00 76.75 106 MET A O 1
ATOM 873 N N . GLN A 1 107 ? 13.738 -9.274 -31.733 1.00 76.62 107 GLN A N 1
ATOM 874 C CA . GLN A 1 107 ? 12.469 -9.418 -32.447 1.00 76.62 107 GLN A CA 1
ATOM 875 C C . GLN A 1 107 ? 12.482 -10.629 -33.381 1.00 76.62 107 GLN A C 1
ATOM 877 O O . GLN A 1 107 ? 11.506 -11.380 -33.380 1.00 76.62 107 GLN A O 1
ATOM 882 N N . GLU A 1 108 ? 13.587 -10.878 -34.080 1.00 82.12 108 GLU A N 1
ATOM 883 C CA . GLU A 1 108 ? 13.776 -12.057 -34.932 1.00 82.12 108 GLU A CA 1
ATOM 884 C C . GLU A 1 108 ? 13.675 -13.349 -34.116 1.00 82.12 108 GLU A C 1
ATOM 886 O O . GLU A 1 108 ? 12.858 -14.216 -34.424 1.00 82.12 108 GLU A O 1
ATOM 891 N N . ILE A 1 109 ? 14.367 -13.432 -32.975 1.00 80.81 109 ILE A N 1
ATOM 892 C CA . ILE A 1 109 ? 14.275 -14.596 -32.077 1.00 80.81 109 ILE A CA 1
ATOM 893 C C . ILE A 1 109 ? 12.838 -14.797 -31.564 1.00 80.81 109 ILE A C 1
ATOM 895 O O . ILE A 1 109 ? 12.367 -15.930 -31.422 1.00 80.81 109 ILE A O 1
ATOM 899 N N . LYS A 1 110 ? 12.106 -13.714 -31.267 1.00 79.81 110 LYS A N 1
ATOM 900 C CA . LYS A 1 110 ? 10.690 -13.805 -30.866 1.00 79.81 110 LYS A CA 1
ATOM 901 C C . LYS A 1 110 ? 9.811 -14.301 -32.016 1.00 79.81 110 LYS A C 1
ATOM 903 O O . LYS A 1 110 ? 8.918 -15.111 -31.763 1.00 79.81 110 LYS A O 1
ATOM 908 N N . ALA A 1 111 ? 10.055 -13.851 -33.244 1.00 83.44 111 ALA A N 1
ATOM 909 C CA . ALA A 1 111 ? 9.344 -14.313 -34.431 1.00 83.44 111 ALA A CA 1
ATOM 910 C C . ALA A 1 111 ? 9.606 -15.806 -34.682 1.00 83.44 111 ALA A C 1
ATOM 912 O O . ALA A 1 111 ? 8.660 -16.586 -34.783 1.00 83.44 111 ALA A O 1
ATOM 913 N N . GLU A 1 112 ? 10.865 -16.242 -34.635 1.00 81.75 112 GLU A N 1
ATOM 914 C CA . GLU A 1 112 ? 11.232 -17.653 -34.772 1.00 81.75 112 GLU A CA 1
ATOM 915 C C . GLU A 1 112 ? 10.599 -18.542 -33.699 1.00 81.75 112 GLU A C 1
ATOM 917 O O . GLU A 1 112 ? 10.180 -19.665 -33.979 1.00 81.75 112 GLU A O 1
ATOM 922 N N . LYS A 1 113 ? 10.529 -18.073 -32.446 1.00 82.81 113 LYS A N 1
ATOM 923 C CA . LYS A 1 113 ? 9.872 -18.820 -31.364 1.00 82.81 113 LYS A CA 1
ATOM 924 C C . LYS A 1 113 ? 8.373 -18.970 -31.610 1.00 82.81 113 LYS A C 1
ATOM 926 O O . LYS A 1 113 ? 7.834 -20.042 -31.351 1.00 82.81 113 LYS A O 1
ATOM 931 N N . ARG A 1 114 ? 7.705 -17.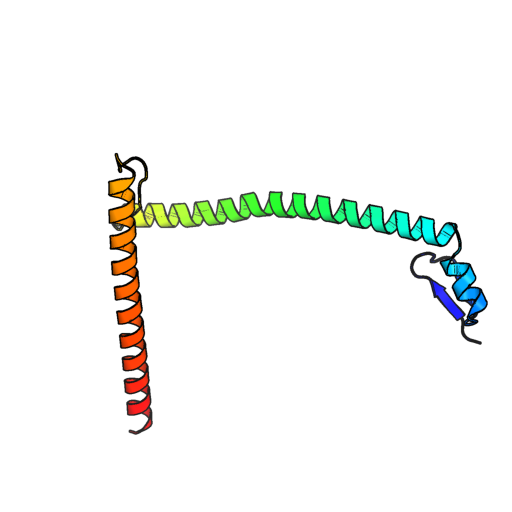938 -32.139 1.00 76.81 114 ARG A N 1
ATOM 932 C CA . ARG A 1 114 ? 6.282 -18.010 -32.522 1.00 76.81 114 ARG A CA 1
ATOM 933 C C . ARG A 1 114 ? 6.056 -19.015 -33.650 1.00 76.81 114 ARG A C 1
ATOM 935 O O . ARG A 1 114 ? 5.126 -19.812 -33.558 1.00 76.81 114 ARG A O 1
ATOM 942 N N . VAL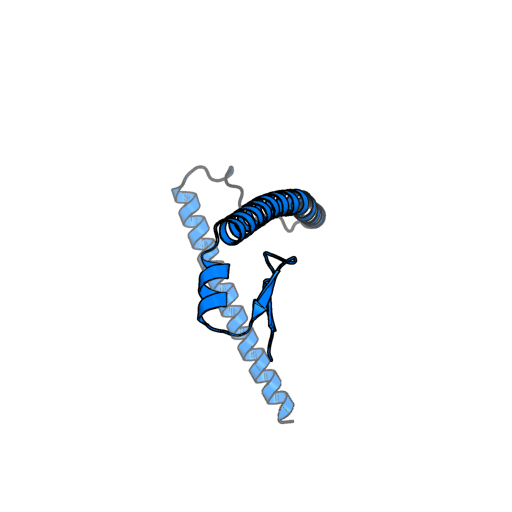 A 1 115 ? 6.932 -19.032 -34.656 1.00 81.00 115 VAL A N 1
ATOM 943 C CA . VAL A 1 115 ? 6.883 -20.013 -35.754 1.00 81.00 115 VAL A CA 1
ATOM 944 C C . VAL A 1 115 ? 7.097 -21.430 -35.221 1.00 81.00 115 VAL A C 1
ATOM 946 O O . VAL A 1 115 ? 6.276 -22.307 -35.477 1.00 81.00 115 VAL A O 1
ATOM 949 N N . ARG A 1 116 ? 8.128 -21.648 -34.392 1.00 79.38 116 ARG A N 1
ATOM 950 C CA . ARG A 1 116 ? 8.389 -22.947 -33.748 1.00 79.38 116 ARG A CA 1
ATOM 951 C C . ARG A 1 116 ? 7.213 -23.421 -32.895 1.00 79.38 116 ARG A C 1
ATOM 953 O O . ARG A 1 116 ? 6.838 -24.586 -32.975 1.00 79.38 116 ARG A O 1
ATOM 960 N N . HIS A 1 117 ? 6.601 -22.528 -32.121 1.00 80.94 117 HIS A N 1
ATOM 961 C CA . HIS A 1 117 ? 5.415 -22.837 -31.323 1.00 80.94 117 HIS A CA 1
ATOM 962 C C . HIS A 1 117 ? 4.225 -23.249 -32.202 1.00 80.94 117 HIS A C 1
ATOM 964 O O . HIS A 1 117 ? 3.579 -24.257 -31.929 1.00 80.94 117 HIS A O 1
ATOM 970 N N . CYS A 1 118 ? 3.975 -22.530 -33.300 1.00 68.44 118 CYS A N 1
ATOM 971 C CA . CYS A 1 118 ? 2.932 -22.887 -34.262 1.00 68.44 118 CYS A CA 1
ATOM 972 C C . CYS A 1 118 ? 3.196 -24.261 -34.911 1.00 68.44 118 CYS A C 1
ATOM 974 O O . CYS A 1 118 ? 2.298 -25.100 -34.976 1.00 68.44 118 CYS A O 1
ATOM 976 N N . GLN A 1 119 ? 4.447 -24.540 -35.296 1.00 76.25 119 GLN A N 1
ATOM 977 C CA . GLN A 1 119 ? 4.859 -25.828 -35.864 1.00 76.25 119 GLN A CA 1
ATOM 978 C C . GLN A 1 119 ? 4.642 -26.989 -34.877 1.00 76.25 119 GLN A C 1
ATOM 980 O O . GLN A 1 119 ? 4.154 -28.054 -35.254 1.00 76.25 119 GLN A O 1
ATOM 985 N N . LEU A 1 120 ? 4.977 -26.786 -33.598 1.00 75.50 120 LEU A N 1
ATOM 986 C CA . LEU A 1 120 ? 4.775 -27.781 -32.541 1.00 75.50 120 LEU A CA 1
ATOM 987 C C . LEU A 1 120 ? 3.290 -28.084 -32.322 1.00 75.50 120 LEU A C 1
ATOM 989 O O . LEU A 1 120 ? 2.925 -29.253 -32.207 1.00 75.50 120 LEU A O 1
ATOM 993 N N . LEU A 1 121 ? 2.430 -27.061 -32.333 1.00 72.44 121 LEU A N 1
ATOM 994 C CA . LEU A 1 121 ? 0.981 -27.239 -32.220 1.00 72.44 121 LEU A CA 1
ATOM 995 C C . LEU A 1 121 ? 0.404 -28.023 -33.407 1.00 72.44 121 LEU A C 1
ATOM 997 O O . LEU A 1 121 ? -0.365 -28.962 -33.205 1.00 72.44 121 LEU A O 1
ATOM 1001 N N . GLN A 1 122 ? 0.825 -27.703 -34.635 1.00 73.88 122 GLN A N 1
ATOM 1002 C CA . GLN A 1 122 ? 0.407 -28.442 -35.832 1.00 73.88 122 GLN A CA 1
ATOM 1003 C C . GLN A 1 122 ? 0.856 -29.909 -35.790 1.00 73.88 122 GLN A C 1
ATOM 1005 O O . GLN A 1 122 ? 0.092 -30.808 -36.145 1.00 73.88 122 GLN A O 1
ATOM 1010 N N . ASN A 1 123 ? 2.076 -30.171 -35.318 1.00 72.75 123 ASN A N 1
ATOM 1011 C CA . ASN A 1 123 ? 2.597 -31.528 -35.167 1.00 72.75 123 ASN A CA 1
ATOM 1012 C C . ASN A 1 123 ? 1.867 -32.313 -34.067 1.00 72.75 123 ASN A C 1
ATOM 1014 O O . ASN A 1 123 ? 1.651 -33.514 -34.218 1.00 72.75 123 ASN A O 1
ATOM 1018 N N . CYS A 1 124 ? 1.459 -31.647 -32.984 1.00 63.94 124 CYS A N 1
ATOM 1019 C CA . CYS A 1 124 ? 0.668 -32.255 -31.917 1.00 63.94 124 CYS A CA 1
ATOM 1020 C C . CYS A 1 124 ? -0.735 -32.638 -32.416 1.00 63.94 124 CYS A C 1
ATOM 1022 O O . CYS A 1 124 ? -1.176 -33.768 -32.218 1.00 63.94 124 CYS A O 1
ATOM 1024 N N . PHE A 1 125 ? -1.389 -31.749 -33.170 1.00 68.38 125 PHE A N 1
ATOM 1025 C CA . PHE A 1 125 ? -2.697 -32.019 -33.774 1.00 68.38 125 PHE A CA 1
ATOM 1026 C C . PHE A 1 125 ? -2.659 -33.187 -34.772 1.00 68.38 125 PHE A C 1
ATOM 1028 O O . PHE A 1 125 ? -3.562 -34.019 -34.792 1.00 68.38 125 PHE A O 1
ATOM 1035 N N . LYS A 1 126 ? -1.586 -33.306 -35.567 1.00 71.00 126 LYS A N 1
ATOM 1036 C CA . LYS A 1 126 ? -1.395 -34.435 -36.495 1.00 71.00 126 LYS A CA 1
ATOM 1037 C C . LYS A 1 126 ? -1.199 -35.782 -35.788 1.00 71.00 126 LYS A C 1
ATOM 1039 O O . LYS A 1 126 ? -1.594 -36.797 -36.349 1.00 71.00 126 LYS A O 1
ATOM 1044 N N . ARG A 1 127 ? -0.622 -35.812 -34.579 1.00 64.19 127 ARG A N 1
ATOM 1045 C CA . ARG A 1 127 ? -0.474 -37.055 -33.791 1.00 64.19 127 ARG A CA 1
ATOM 1046 C C . ARG A 1 127 ? -1.785 -37.544 -33.184 1.00 64.19 127 ARG A C 1
ATOM 1048 O O . ARG A 1 127 ? -1.932 -38.739 -33.015 1.00 64.19 127 ARG A O 1
ATOM 1055 N N . GLN A 1 128 ? -2.717 -36.645 -32.879 1.00 64.38 128 GLN A N 1
ATOM 1056 C CA . GLN A 1 128 ? -4.025 -36.992 -32.302 1.00 64.38 128 GLN A CA 1
ATOM 1057 C C . GLN A 1 128 ? -5.016 -37.561 -33.337 1.00 64.38 128 GLN A C 1
ATOM 1059 O O . GLN A 1 128 ? -6.088 -38.026 -32.969 1.00 64.38 128 GLN A O 1
ATOM 1064 N N . LYS A 1 129 ? -4.687 -37.499 -34.636 1.00 60.00 129 LYS A N 1
ATOM 1065 C CA . LYS A 1 129 ? -5.510 -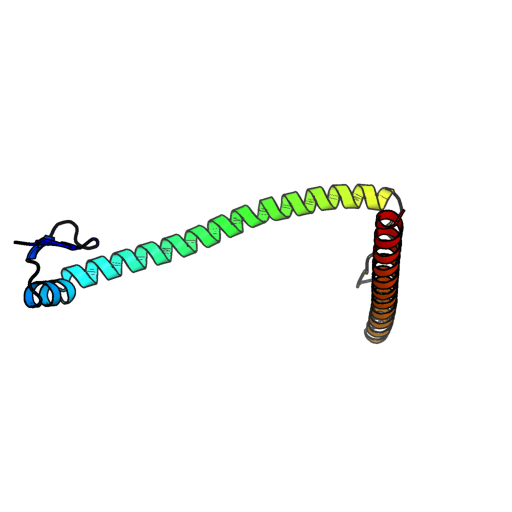38.022 -35.743 1.00 60.00 129 LYS A CA 1
ATOM 1066 C C . LYS A 1 129 ? -4.985 -39.338 -36.341 1.00 60.00 129 LYS A C 1
ATOM 1068 O O . LYS A 1 129 ? -5.420 -39.711 -37.428 1.00 60.00 129 LYS A O 1
ATOM 1073 N N . LYS A 1 130 ? -4.030 -39.994 -35.682 1.00 53.38 130 LYS A N 1
ATOM 1074 C CA . LYS A 1 130 ? -3.431 -41.268 -36.096 1.00 53.38 130 LYS A CA 1
ATOM 1075 C C . LYS A 1 130 ? -3.654 -42.295 -34.998 1.00 53.38 130 LYS A C 1
ATOM 1077 O O . LYS A 1 130 ? -3.878 -43.464 -35.363 1.00 53.38 130 LYS A O 1
#